Protein AF-E0W4B0-F1 (afdb_monomer_lite)

Organism: Pediculus humanus subsp. corporis (NCBI:txid121224)

InterPro domains:
  IPR007648 Mitochondrial ATPase inhibitor [PF04568] (2-81)

Sequence (93 aa):
MSFIRSSSSLGEPGSGAGKGGGGGGTIREAGGSFGKREAALEDEYFYRQQKEQLAKLKDSISDEISFHQEQIARHQEAIERNRKRVEELSKHE

Structure (mmCIF, N/CA/C/O backbone):
data_AF-E0W4B0-F1
#
_entry.id   AF-E0W4B0-F1
#
loop_
_atom_site.group_PDB
_atom_site.id
_atom_site.type_symbol
_atom_site.label_atom_id
_atom_site.label_alt_id
_atom_site.label_comp_id
_atom_site.label_asym_id
_atom_site.label_entity_id
_atom_site.label_seq_id
_atom_site.pdbx_PDB_ins_code
_atom_site.Cartn_x
_atom_site.Cartn_y
_atom_site.Cartn_z
_atom_site.occupancy
_atom_site.B_iso_or_equiv
_atom_site.auth_seq_id
_atom_site.auth_comp_id
_atom_site.auth_asym_id
_atom_site.auth_atom_id
_atom_site.pdbx_PDB_model_num
ATOM 1 N N . MET A 1 1 ? -2.810 -43.308 -30.502 1.00 40.94 1 MET A N 1
ATOM 2 C CA . MET A 1 1 ? -3.045 -41.899 -30.888 1.00 40.94 1 MET A CA 1
ATOM 3 C C . MET A 1 1 ? -1.792 -41.090 -30.589 1.00 40.94 1 MET A C 1
ATOM 5 O O . MET A 1 1 ? -1.336 -41.105 -29.455 1.00 40.94 1 MET A O 1
ATOM 9 N N . SER A 1 2 ? -1.208 -40.474 -31.617 1.00 40.91 2 SER A N 1
ATOM 10 C CA . SER A 1 2 ? 0.031 -39.685 -31.558 1.00 40.91 2 SER A CA 1
ATOM 11 C C . SER A 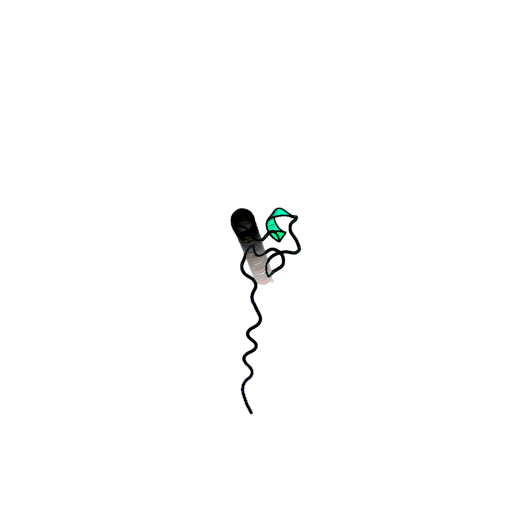1 2 ? -0.211 -38.311 -30.915 1.00 40.91 2 SER A C 1
ATOM 13 O O . SER A 1 2 ? -1.190 -37.646 -31.249 1.00 40.91 2 SER A O 1
ATOM 15 N N . PHE A 1 3 ? 0.669 -37.890 -30.003 1.00 46.66 3 PHE A N 1
ATOM 16 C CA . PHE A 1 3 ? 0.667 -36.554 -29.402 1.00 46.66 3 PHE A CA 1
ATOM 17 C C . PHE A 1 3 ? 1.251 -35.539 -30.395 1.00 46.66 3 PHE A C 1
ATOM 19 O O . PHE A 1 3 ? 2.456 -35.520 -30.640 1.00 46.66 3 PHE A O 1
ATOM 26 N N . ILE A 1 4 ? 0.408 -34.668 -30.951 1.00 51.75 4 ILE A N 1
ATOM 27 C CA . ILE A 1 4 ? 0.855 -33.531 -31.764 1.00 51.75 4 ILE A CA 1
ATOM 28 C C . ILE A 1 4 ? 1.301 -32.416 -30.813 1.00 51.75 4 ILE A C 1
ATOM 30 O O . ILE A 1 4 ? 0.486 -31.700 -30.233 1.00 51.75 4 ILE A O 1
ATOM 34 N N . ARG A 1 5 ? 2.617 -32.264 -30.643 1.00 51.34 5 ARG A N 1
ATOM 35 C CA . ARG A 1 5 ? 3.226 -31.096 -29.999 1.00 51.34 5 ARG A CA 1
ATOM 36 C C . ARG A 1 5 ? 3.204 -29.953 -31.017 1.00 51.34 5 ARG A C 1
ATOM 38 O O . ARG A 1 5 ? 4.031 -29.922 -31.922 1.00 51.34 5 ARG A O 1
ATOM 45 N N . SER A 1 6 ? 2.234 -29.047 -30.905 1.00 45.09 6 SER A N 1
ATOM 46 C CA . SER A 1 6 ? 2.191 -27.829 -31.723 1.00 45.09 6 SER A CA 1
ATOM 47 C C . SER A 1 6 ? 3.369 -26.931 -31.338 1.00 45.09 6 SER A C 1
ATOM 49 O O . SER A 1 6 ? 3.343 -26.248 -30.314 1.00 45.09 6 SER A O 1
ATOM 51 N N . SER A 1 7 ? 4.445 -26.973 -32.124 1.00 52.53 7 SER A N 1
ATOM 52 C CA . SER A 1 7 ? 5.530 -25.996 -32.076 1.00 52.53 7 SER A CA 1
ATOM 53 C C . SER A 1 7 ? 5.025 -24.693 -32.693 1.00 52.53 7 SER A C 1
ATOM 55 O O . SER A 1 7 ? 5.283 -24.398 -33.859 1.00 52.53 7 SER A O 1
ATOM 57 N N . SER A 1 8 ? 4.249 -23.926 -31.926 1.00 51.00 8 SER A N 1
ATOM 58 C CA . SER A 1 8 ? 3.874 -22.572 -32.315 1.00 51.00 8 SER A CA 1
ATOM 59 C C . SER A 1 8 ? 5.146 -21.731 -32.388 1.00 51.00 8 SER A C 1
ATOM 61 O O . SER A 1 8 ? 5.746 -21.440 -31.352 1.00 51.00 8 SER A O 1
ATOM 63 N N . SER A 1 9 ? 5.546 -21.388 -33.611 1.00 52.41 9 SER A N 1
ATOM 64 C CA . SER A 1 9 ? 6.577 -20.411 -33.954 1.00 52.41 9 SER A CA 1
ATOM 65 C C . SER A 1 9 ? 6.443 -19.161 -33.074 1.00 52.41 9 SER A C 1
ATOM 67 O O . SER A 1 9 ? 5.604 -18.290 -33.309 1.00 52.41 9 SER A O 1
ATOM 69 N N . LEU A 1 10 ? 7.218 -19.105 -31.991 1.00 54.69 10 LEU A N 1
ATOM 70 C CA . LEU A 1 10 ? 7.439 -17.879 -31.244 1.00 54.69 10 LEU A CA 1
ATOM 71 C C . LEU A 1 10 ? 8.448 -17.080 -32.071 1.00 54.69 10 LEU A C 1
ATOM 73 O O . LEU A 1 10 ? 9.628 -17.411 -32.058 1.00 54.69 10 LEU A O 1
ATOM 77 N N . GLY A 1 11 ? 7.979 -16.094 -32.839 1.00 58.16 11 GLY A N 1
ATOM 78 C CA . GLY A 1 11 ? 8.864 -15.184 -33.573 1.00 58.16 11 GLY A CA 1
ATOM 79 C C . GLY A 1 11 ? 9.904 -14.544 -32.646 1.00 58.16 11 GLY A C 1
ATOM 80 O O . GLY A 1 11 ? 9.606 -14.264 -31.483 1.00 58.16 11 GLY A O 1
ATOM 81 N N . GLU A 1 12 ? 11.125 -14.357 -33.153 1.00 58.91 12 GLU A N 1
ATOM 82 C CA . GLU A 1 12 ? 12.237 -13.762 -32.403 1.00 58.91 12 GLU A CA 1
ATOM 83 C C . GLU A 1 12 ? 11.922 -12.314 -31.979 1.00 58.91 12 GLU A C 1
ATOM 85 O O . GLU A 1 12 ? 11.372 -11.556 -32.783 1.00 58.91 12 GLU A O 1
ATOM 90 N N . PRO A 1 13 ? 12.319 -11.885 -30.766 1.00 57.78 13 PRO A N 1
ATOM 91 C CA . PRO A 1 13 ? 12.259 -10.481 -30.368 1.00 57.78 13 PRO A CA 1
ATOM 92 C C . PRO A 1 13 ? 12.957 -9.584 -31.400 1.00 57.78 13 PRO A C 1
ATOM 94 O O . PRO A 1 13 ? 14.089 -9.854 -31.808 1.00 57.78 13 PRO A O 1
ATOM 97 N N . GLY A 1 14 ? 12.266 -8.535 -31.849 1.00 57.28 14 GLY A N 1
ATOM 98 C CA . GLY A 1 14 ? 12.756 -7.628 -32.892 1.00 57.28 14 GLY A CA 1
ATOM 99 C C . GLY A 1 14 ? 12.689 -8.183 -34.319 1.00 57.28 14 GLY A C 1
ATOM 100 O O . GLY A 1 14 ? 13.209 -7.537 -35.220 1.00 57.28 14 GLY A O 1
ATOM 101 N N . SER A 1 15 ? 12.071 -9.349 -34.546 1.00 54.59 15 SER A N 1
ATOM 102 C CA . SER A 1 15 ? 11.664 -9.795 -35.880 1.00 54.59 15 SER A CA 1
ATOM 103 C C . SER A 1 15 ? 10.363 -9.086 -36.239 1.00 54.59 15 SER A C 1
ATOM 105 O O . SER A 1 15 ? 9.367 -9.193 -35.526 1.00 54.59 15 SER A O 1
ATOM 107 N N . GLY A 1 16 ? 10.405 -8.311 -37.311 1.00 56.12 16 GLY A N 1
ATOM 108 C CA . GLY A 1 16 ? 9.494 -7.210 -37.573 1.00 56.12 16 GLY A CA 1
ATOM 109 C C . GLY A 1 16 ? 7.992 -7.447 -37.586 1.00 56.12 16 GLY A C 1
ATOM 110 O O . GLY A 1 16 ? 7.267 -6.480 -37.439 1.00 56.12 16 GLY A O 1
ATOM 111 N N . ALA A 1 17 ? 7.512 -8.684 -37.622 1.00 55.56 17 ALA A N 1
ATOM 112 C CA . ALA A 1 17 ? 6.088 -8.999 -37.565 1.00 55.56 17 ALA A CA 1
ATOM 113 C C . ALA A 1 17 ? 5.807 -10.178 -36.609 1.00 55.56 17 ALA A C 1
ATOM 115 O O . ALA A 1 17 ? 5.110 -11.130 -36.962 1.00 55.56 17 ALA A O 1
ATOM 116 N N . GLY A 1 18 ? 6.401 -10.175 -35.406 1.00 61.66 18 GLY A N 1
ATOM 117 C CA . GLY A 1 18 ? 6.298 -11.284 -34.449 1.00 61.66 18 GLY A CA 1
ATOM 118 C C . GLY A 1 18 ? 6.265 -10.893 -32.964 1.00 61.66 18 GLY A C 1
ATOM 119 O O . GLY A 1 18 ? 6.909 -9.940 -32.544 1.00 61.66 18 GLY A O 1
ATOM 120 N N . LYS A 1 19 ? 5.479 -11.683 -32.205 1.00 51.69 19 LYS A N 1
ATOM 121 C CA . LYS A 1 19 ? 5.222 -11.828 -30.743 1.00 51.69 19 LYS A CA 1
ATOM 122 C C . LYS A 1 19 ? 5.320 -10.663 -29.739 1.00 51.69 19 LYS A C 1
ATOM 124 O O . LYS A 1 19 ? 4.871 -10.875 -28.616 1.00 51.69 19 LYS A O 1
ATOM 129 N N . GLY A 1 20 ? 5.809 -9.477 -30.087 1.00 55.91 20 GLY A N 1
ATOM 130 C CA . GLY A 1 20 ? 6.046 -8.395 -29.118 1.00 55.91 20 GLY A CA 1
ATOM 131 C C . GLY A 1 20 ? 5.477 -7.020 -29.463 1.00 55.91 20 GLY A C 1
ATOM 132 O O . GLY A 1 20 ? 5.438 -6.163 -28.592 1.00 55.91 20 GLY A O 1
ATOM 133 N N . GLY A 1 21 ? 4.998 -6.773 -30.679 1.00 54.78 21 GLY A N 1
ATOM 134 C CA . GLY A 1 21 ? 4.460 -5.454 -31.007 1.00 54.78 21 GLY A CA 1
ATOM 135 C C . GLY A 1 21 ? 4.021 -5.381 -32.453 1.00 54.78 21 GLY A C 1
ATOM 136 O O . GLY A 1 21 ? 4.754 -5.814 -33.338 1.00 54.78 21 GLY A O 1
ATOM 137 N N . GLY A 1 22 ? 2.807 -4.875 -32.678 1.00 58.28 22 GLY A N 1
ATOM 138 C CA . GLY A 1 22 ? 2.327 -4.559 -34.022 1.00 58.28 22 GLY A CA 1
ATOM 139 C C . GLY A 1 22 ? 3.303 -3.618 -34.723 1.00 58.28 22 GLY A C 1
ATOM 140 O O . GLY A 1 22 ? 3.929 -2.803 -34.050 1.00 58.28 22 GLY A O 1
ATOM 141 N N . GLY A 1 23 ? 3.435 -3.775 -36.044 1.00 57.19 23 GLY A N 1
ATOM 142 C CA . GLY A 1 23 ? 4.450 -3.157 -36.899 1.00 57.19 23 GLY A CA 1
ATOM 143 C C . GLY A 1 23 ? 4.892 -1.768 -36.462 1.00 57.19 23 GLY A C 1
ATOM 144 O O . GLY A 1 23 ? 4.288 -0.760 -36.827 1.00 57.19 23 GLY A O 1
ATOM 145 N N . GLY A 1 24 ? 5.949 -1.730 -35.647 1.00 56.22 24 GLY A N 1
ATOM 146 C CA . GLY A 1 24 ? 6.467 -0.536 -34.978 1.00 56.22 24 GLY A CA 1
ATOM 147 C C . GLY A 1 24 ? 7.268 0.360 -35.919 1.00 56.22 24 GLY A C 1
ATOM 148 O O . GLY A 1 24 ? 8.384 0.752 -35.593 1.00 56.22 24 GLY A O 1
ATOM 149 N N . GLY A 1 25 ? 6.732 0.630 -37.111 1.00 59.72 25 GLY A N 1
ATOM 150 C CA . GLY A 1 25 ? 7.404 1.365 -38.177 1.00 59.72 25 GLY A CA 1
ATOM 151 C C . GLY A 1 25 ? 8.444 0.541 -38.947 1.00 59.72 25 GLY A C 1
ATOM 152 O O . GLY A 1 25 ? 8.761 -0.602 -38.617 1.00 59.72 25 GLY A O 1
ATOM 153 N N . THR A 1 26 ? 8.992 1.146 -40.004 1.00 60.56 26 THR A N 1
ATOM 154 C CA . THR A 1 26 ? 9.880 0.491 -40.983 1.00 60.56 26 THR A CA 1
ATOM 155 C C . THR A 1 26 ? 11.170 -0.082 -40.384 1.00 60.56 26 THR A C 1
ATOM 157 O O . THR A 1 26 ? 11.742 -0.999 -40.962 1.00 60.56 26 THR A O 1
ATOM 160 N N . ILE A 1 27 ? 11.635 0.429 -39.237 1.00 57.19 27 ILE A N 1
ATOM 161 C CA . ILE A 1 27 ? 12.892 0.009 -38.587 1.00 57.19 27 ILE A CA 1
ATOM 162 C C . ILE A 1 27 ? 12.712 -1.311 -37.829 1.00 57.19 27 ILE A C 1
ATOM 164 O O . ILE A 1 27 ? 13.547 -2.213 -37.940 1.00 57.19 27 ILE A O 1
ATOM 168 N N . ARG A 1 28 ? 11.600 -1.445 -37.101 1.00 59.09 28 ARG A N 1
ATOM 169 C CA . ARG A 1 28 ? 11.262 -2.662 -36.360 1.00 59.09 28 ARG A CA 1
ATOM 170 C C . ARG A 1 28 ? 10.824 -3.764 -37.321 1.00 59.09 28 ARG A C 1
ATOM 172 O O . ARG A 1 28 ? 11.333 -4.874 -37.219 1.00 59.09 28 ARG A O 1
ATOM 179 N N . GLU A 1 29 ? 10.000 -3.417 -38.316 1.00 59.88 29 GLU A N 1
ATOM 180 C CA . GLU A 1 29 ? 9.548 -4.311 -39.398 1.00 59.88 29 GLU A CA 1
ATOM 181 C C . GLU A 1 29 ? 10.714 -4.905 -40.218 1.00 59.88 29 GLU A C 1
ATOM 183 O O . GLU A 1 29 ? 10.681 -6.069 -40.614 1.00 59.88 29 GLU A O 1
ATOM 188 N N . ALA A 1 30 ? 11.803 -4.150 -40.411 1.00 64.38 30 ALA A N 1
ATOM 189 C CA . ALA A 1 30 ? 12.981 -4.627 -41.143 1.00 64.38 30 ALA A CA 1
ATOM 190 C C . ALA A 1 30 ? 13.771 -5.741 -40.421 1.00 64.38 30 ALA A C 1
ATOM 192 O O . ALA A 1 30 ? 14.621 -6.380 -41.042 1.00 64.38 30 ALA A O 1
ATOM 193 N N . GLY A 1 31 ? 13.519 -6.003 -39.131 1.00 59.62 31 GLY A N 1
ATOM 194 C CA . GLY A 1 31 ? 14.049 -7.190 -38.450 1.00 59.62 31 GLY A CA 1
ATOM 195 C C . GLY A 1 31 ? 15.571 -7.221 -38.228 1.00 59.62 31 GLY A C 1
ATOM 196 O O . GLY A 1 31 ? 16.157 -8.300 -38.142 1.00 59.62 31 GLY A O 1
ATOM 197 N N . GLY A 1 32 ? 16.233 -6.059 -38.173 1.00 70.00 32 GLY A N 1
ATOM 198 C CA . GLY A 1 32 ? 17.697 -5.937 -38.078 1.00 70.00 32 GLY A CA 1
ATOM 199 C C . GLY A 1 32 ? 18.255 -5.740 -36.658 1.00 70.00 32 GLY A C 1
ATOM 200 O O . GLY A 1 32 ? 17.521 -5.643 -35.679 1.00 70.00 32 GLY A O 1
ATOM 201 N N . SER A 1 33 ? 19.586 -5.609 -36.543 1.00 73.44 33 SER A N 1
ATOM 202 C CA . SER A 1 33 ? 20.291 -5.342 -35.268 1.00 73.44 33 SER A CA 1
ATOM 203 C C . SER A 1 33 ? 19.757 -4.099 -34.533 1.00 73.44 33 SER A C 1
ATOM 205 O O . SER A 1 33 ? 19.593 -4.114 -33.313 1.00 73.44 33 SER A O 1
ATOM 207 N N . PHE A 1 34 ? 19.401 -3.048 -35.282 1.00 71.19 34 PHE A N 1
ATOM 208 C CA . PHE A 1 34 ? 18.781 -1.840 -34.731 1.00 71.19 34 PHE A CA 1
ATOM 209 C C . PHE A 1 34 ? 17.365 -2.096 -34.193 1.00 71.19 34 PHE A C 1
ATOM 211 O O . PHE A 1 34 ? 17.090 -1.716 -33.061 1.00 71.19 34 PHE A O 1
ATOM 218 N N . GLY A 1 35 ? 16.518 -2.839 -34.916 1.00 75.75 35 GLY A N 1
ATOM 219 C CA . GLY A 1 35 ? 15.179 -3.215 -34.440 1.00 75.75 35 GLY A CA 1
ATOM 220 C C . GLY A 1 35 ? 15.207 -4.114 -33.195 1.00 75.75 35 GLY A C 1
ATOM 221 O O . GLY A 1 35 ? 14.390 -3.948 -32.290 1.00 75.75 35 GLY A O 1
ATOM 222 N N . LYS A 1 36 ? 16.196 -5.017 -33.086 1.00 76.62 36 LYS A N 1
ATOM 223 C CA . LYS A 1 36 ? 16.432 -5.823 -31.870 1.00 76.62 36 LYS A CA 1
ATOM 224 C C . LYS A 1 36 ? 16.865 -4.960 -30.678 1.00 76.62 36 LYS A C 1
ATOM 226 O O . LYS A 1 36 ? 16.411 -5.192 -29.560 1.00 76.62 36 LYS A O 1
ATOM 231 N N . ARG A 1 37 ? 17.714 -3.951 -30.906 1.00 79.94 37 ARG A N 1
ATOM 232 C CA . ARG A 1 37 ? 18.148 -3.003 -29.867 1.00 79.94 37 ARG A CA 1
ATOM 233 C C . ARG A 1 37 ? 16.998 -2.119 -29.383 1.00 79.94 37 ARG A C 1
ATOM 235 O O . ARG A 1 37 ? 16.862 -1.929 -28.180 1.00 79.94 37 ARG A O 1
ATOM 242 N N . GLU A 1 38 ? 16.185 -1.598 -30.297 1.00 79.19 38 GLU A N 1
ATOM 243 C CA . GLU A 1 38 ? 15.012 -0.781 -29.965 1.00 79.19 38 GLU A CA 1
ATOM 244 C C . GLU A 1 38 ? 13.988 -1.579 -29.155 1.00 79.19 38 GLU A C 1
ATOM 246 O O . GLU A 1 38 ? 13.536 -1.104 -28.117 1.00 79.19 38 GLU A O 1
ATOM 251 N N . ALA A 1 39 ? 13.714 -2.830 -29.542 1.00 81.56 39 ALA A N 1
ATOM 252 C CA . ALA A 1 39 ? 12.830 -3.706 -28.777 1.00 81.56 39 ALA A CA 1
ATOM 253 C C . ALA A 1 39 ? 13.316 -3.922 -27.332 1.00 81.56 39 ALA A C 1
ATOM 255 O O . ALA A 1 39 ? 12.524 -3.814 -26.404 1.00 81.56 39 ALA A O 1
ATOM 256 N N . ALA A 1 40 ? 14.618 -4.151 -27.128 1.00 82.44 40 ALA A N 1
ATOM 257 C CA . ALA A 1 40 ? 15.174 -4.336 -25.787 1.00 82.44 40 ALA A CA 1
ATOM 258 C C . ALA A 1 40 ? 15.082 -3.069 -24.913 1.00 82.44 40 ALA A C 1
ATOM 260 O O . ALA A 1 40 ? 14.832 -3.169 -23.713 1.00 82.44 40 ALA A O 1
ATOM 261 N N . LEU A 1 41 ? 15.277 -1.883 -25.501 1.00 86.81 41 LEU A N 1
ATOM 262 C CA . LEU A 1 41 ? 15.164 -0.609 -24.781 1.00 86.81 41 LEU A CA 1
ATOM 263 C C . LEU A 1 41 ? 13.717 -0.303 -24.387 1.00 86.81 41 LEU A C 1
ATOM 265 O O . LEU A 1 41 ? 13.468 0.157 -23.273 1.00 86.81 41 LEU A O 1
ATOM 269 N N . GLU A 1 42 ? 12.768 -0.570 -25.282 1.00 85.75 42 GLU A N 1
ATOM 270 C CA . GLU A 1 42 ? 11.347 -0.443 -24.969 1.00 85.75 42 GLU A CA 1
ATOM 271 C C . GLU A 1 42 ? 10.928 -1.414 -23.861 1.00 85.75 42 GLU A C 1
ATOM 273 O O . GLU A 1 42 ? 10.280 -0.999 -22.900 1.00 85.75 42 GLU A O 1
ATOM 278 N N . ASP A 1 43 ? 11.349 -2.679 -23.942 1.00 83.75 43 ASP A N 1
ATOM 279 C CA . ASP A 1 43 ? 11.060 -3.680 -22.913 1.00 83.75 43 ASP A CA 1
ATOM 280 C C . ASP A 1 43 ? 11.625 -3.258 -21.546 1.00 83.75 43 ASP A C 1
ATOM 282 O O . ASP A 1 43 ? 10.936 -3.352 -20.526 1.00 83.75 43 ASP A O 1
ATOM 286 N N . GLU A 1 44 ? 12.855 -2.730 -21.506 1.00 90.31 44 GLU A N 1
ATOM 287 C CA . GLU A 1 44 ? 13.456 -2.202 -20.277 1.00 90.31 44 GLU A CA 1
ATOM 288 C C . GLU A 1 44 ? 12.660 -1.011 -19.721 1.00 90.31 44 GLU A C 1
ATOM 290 O O . GLU A 1 44 ? 12.411 -0.941 -18.511 1.00 90.31 44 GLU A O 1
ATOM 295 N N . TYR A 1 45 ? 12.234 -0.089 -20.589 1.00 92.25 45 TYR A N 1
ATOM 296 C CA . TYR A 1 45 ? 11.426 1.065 -20.202 1.00 92.25 45 TYR A CA 1
ATOM 297 C C . TYR A 1 45 ? 10.095 0.633 -19.578 1.00 92.25 45 TYR A C 1
ATOM 299 O O . TYR A 1 45 ? 9.779 1.037 -18.455 1.00 92.25 45 TYR A O 1
ATOM 307 N N . PHE A 1 46 ? 9.342 -0.241 -20.250 1.00 91.19 46 PHE A N 1
ATOM 308 C CA . PHE A 1 46 ? 8.057 -0.719 -19.743 1.00 91.19 46 PHE A CA 1
ATOM 309 C C . PHE A 1 46 ? 8.207 -1.564 -18.482 1.00 91.19 46 PHE A C 1
ATOM 311 O O . PHE A 1 46 ? 7.350 -1.498 -17.599 1.00 91.19 46 PHE A O 1
ATOM 318 N N . TYR A 1 47 ? 9.286 -2.336 -18.355 1.00 93.56 47 TYR A N 1
ATOM 319 C CA . TYR A 1 47 ? 9.574 -3.072 -17.128 1.00 93.56 47 TYR A CA 1
ATOM 320 C C . TYR A 1 47 ? 9.804 -2.125 -15.943 1.00 93.56 47 TYR A C 1
ATOM 322 O O . TYR A 1 47 ? 9.231 -2.322 -14.866 1.00 93.56 47 TYR A O 1
ATOM 330 N N . ARG A 1 48 ? 10.595 -1.060 -16.134 1.00 95.94 48 ARG A N 1
ATOM 331 C CA . ARG A 1 48 ? 10.812 -0.031 -15.104 1.00 95.94 48 ARG A CA 1
ATOM 332 C C . ARG A 1 48 ? 9.514 0.681 -14.740 1.00 95.94 48 ARG A C 1
ATOM 334 O O . ARG A 1 48 ? 9.204 0.784 -13.556 1.00 95.94 48 ARG A O 1
ATOM 341 N N . GLN A 1 49 ? 8.726 1.084 -15.734 1.00 96.12 49 GLN A N 1
ATOM 342 C CA . GLN A 1 49 ? 7.448 1.758 -15.513 1.00 96.12 49 GLN A CA 1
ATOM 343 C C . GLN A 1 49 ? 6.463 0.882 -14.724 1.00 96.12 49 GLN A C 1
ATOM 345 O O . GLN A 1 49 ? 5.857 1.349 -13.760 1.00 96.12 49 GLN A O 1
ATOM 350 N N . GLN A 1 50 ? 6.343 -0.402 -15.075 1.00 95.25 50 GLN A N 1
ATOM 351 C CA . GLN A 1 50 ? 5.506 -1.352 -14.335 1.00 95.25 50 GLN A CA 1
ATOM 352 C C . GLN A 1 50 ? 5.993 -1.532 -12.894 1.00 95.25 50 GLN A C 1
ATOM 354 O O . GLN A 1 50 ? 5.191 -1.540 -11.961 1.00 95.25 50 GLN A O 1
ATOM 359 N N . LYS A 1 51 ? 7.311 -1.633 -12.688 1.00 97.50 51 LYS A N 1
ATOM 360 C CA . LYS A 1 51 ? 7.896 -1.744 -11.348 1.00 97.50 51 LYS A CA 1
ATOM 361 C C . LYS A 1 51 ? 7.582 -0.518 -10.487 1.00 97.50 51 LYS A C 1
ATOM 363 O O . LYS A 1 51 ? 7.227 -0.678 -9.322 1.00 97.50 51 LYS A O 1
ATOM 368 N N . GLU A 1 52 ? 7.683 0.684 -11.048 1.00 97.75 52 GLU A N 1
ATOM 369 C CA . GLU A 1 52 ? 7.337 1.931 -10.355 1.00 97.75 52 GLU A CA 1
ATOM 370 C C . GLU A 1 52 ? 5.847 2.012 -10.010 1.00 97.75 52 GLU A C 1
ATOM 372 O O . GLU A 1 52 ? 5.494 2.397 -8.896 1.00 97.75 52 GLU A O 1
ATOM 377 N N . GLN A 1 53 ? 4.964 1.621 -10.931 1.00 97.75 53 GLN A N 1
ATOM 378 C CA . GLN A 1 53 ? 3.521 1.577 -10.678 1.00 97.75 53 GLN A CA 1
ATOM 379 C C . GLN A 1 53 ? 3.173 0.594 -9.555 1.00 97.75 53 GLN A C 1
ATOM 381 O O . GLN A 1 53 ? 2.395 0.928 -8.663 1.00 97.75 53 GLN A O 1
ATOM 386 N N . LEU A 1 54 ? 3.787 -0.592 -9.560 1.00 98.00 54 LEU A N 1
ATOM 387 C CA . LEU A 1 54 ? 3.597 -1.586 -8.504 1.00 98.00 54 LEU A CA 1
ATOM 388 C C . LEU A 1 54 ? 4.119 -1.106 -7.149 1.00 98.00 54 LEU A C 1
ATOM 390 O O . LEU A 1 54 ? 3.497 -1.402 -6.133 1.00 98.00 54 LEU A O 1
ATOM 394 N N . ALA A 1 55 ? 5.241 -0.384 -7.116 1.00 98.06 55 ALA A N 1
ATOM 395 C CA . ALA A 1 55 ? 5.753 0.207 -5.882 1.00 98.06 55 ALA A CA 1
ATOM 396 C C . ALA A 1 55 ? 4.761 1.232 -5.314 1.00 98.06 55 ALA A C 1
ATOM 398 O O . ALA A 1 55 ? 4.329 1.086 -4.177 1.00 98.06 55 ALA A O 1
ATOM 399 N N . LYS A 1 56 ? 4.294 2.175 -6.143 1.00 98.25 56 LYS A N 1
ATOM 400 C CA . LYS A 1 56 ? 3.302 3.184 -5.735 1.00 98.25 56 LYS A CA 1
ATOM 401 C C . LYS A 1 56 ? 2.009 2.567 -5.203 1.00 98.25 56 LYS A C 1
ATOM 403 O O . LYS A 1 56 ? 1.473 3.053 -4.217 1.00 98.25 56 LYS A O 1
ATOM 408 N N . LEU A 1 57 ? 1.524 1.499 -5.838 1.00 98.19 57 LEU A N 1
ATOM 409 C CA . LEU A 1 57 ? 0.321 0.797 -5.388 1.00 98.19 57 LEU A CA 1
ATOM 410 C C . LEU A 1 57 ? 0.527 0.110 -4.030 1.00 98.19 57 LEU A C 1
ATOM 412 O O . LEU A 1 57 ? -0.376 0.089 -3.200 1.00 98.19 57 LEU A O 1
ATOM 416 N N . LYS A 1 58 ? 1.709 -0.468 -3.793 1.00 98.12 58 LYS A N 1
ATOM 417 C CA . LYS A 1 58 ? 2.034 -1.064 -2.491 1.00 98.12 58 LYS A CA 1
ATOM 418 C C . LYS A 1 58 ? 2.093 -0.008 -1.397 1.00 98.12 58 LYS A C 1
ATOM 420 O O . LYS A 1 58 ? 1.530 -0.234 -0.330 1.00 98.12 58 LYS A O 1
ATOM 425 N N . ASP A 1 59 ? 2.739 1.118 -1.680 1.00 98.25 59 ASP A N 1
ATOM 426 C CA . ASP A 1 59 ? 2.868 2.219 -0.729 1.00 98.25 59 ASP A CA 1
ATOM 427 C C . ASP A 1 59 ? 1.485 2.791 -0.383 1.00 98.25 59 ASP A C 1
ATOM 429 O O . ASP A 1 59 ? 1.146 2.877 0.794 1.00 98.25 59 ASP A O 1
ATOM 433 N N . SER A 1 60 ? 0.625 3.045 -1.380 1.00 98.19 60 SER A N 1
ATOM 434 C CA . SER A 1 60 ? -0.728 3.560 -1.127 1.00 98.19 60 SER A CA 1
ATOM 435 C C . S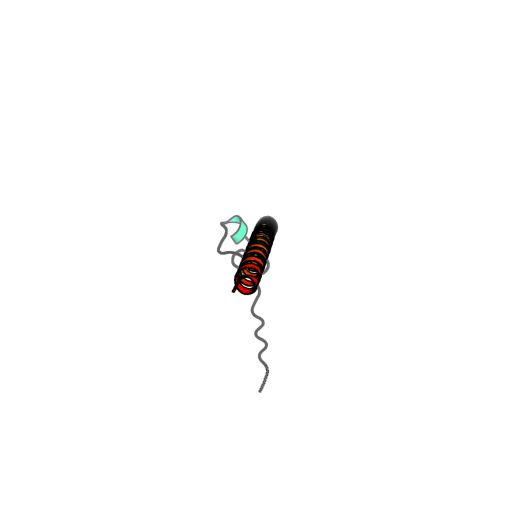ER A 1 60 ? -1.578 2.608 -0.283 1.00 98.19 60 SER A C 1
ATOM 437 O O . SER A 1 60 ? -2.265 3.043 0.635 1.00 98.19 60 SER A O 1
ATOM 439 N N . ILE A 1 61 ? -1.509 1.298 -0.548 1.00 98.31 61 ILE A N 1
ATOM 440 C CA . ILE A 1 61 ? -2.222 0.293 0.255 1.00 98.31 61 ILE A CA 1
ATOM 441 C C . ILE A 1 61 ? -1.663 0.247 1.684 1.00 98.31 61 ILE A C 1
ATOM 443 O O . ILE A 1 61 ? -2.421 0.103 2.641 1.00 98.31 61 ILE A O 1
ATOM 447 N N . SER A 1 62 ? -0.345 0.372 1.853 1.00 98.19 62 SER A N 1
ATOM 448 C CA . SER A 1 62 ? 0.285 0.426 3.177 1.00 98.19 62 SER A CA 1
ATOM 449 C C . SER A 1 62 ? -0.180 1.645 3.982 1.00 98.19 62 SER A C 1
ATOM 451 O O . SER A 1 62 ? -0.468 1.529 5.179 1.00 98.19 62 SER A O 1
ATOM 453 N N . ASP A 1 63 ? -0.297 2.799 3.327 1.00 98.25 63 ASP A N 1
ATOM 454 C CA . ASP A 1 63 ? -0.807 4.027 3.937 1.00 98.25 63 ASP A CA 1
ATOM 455 C C . ASP A 1 63 ? -2.285 3.879 4.336 1.00 98.25 63 ASP A C 1
ATOM 457 O O . ASP A 1 63 ? -2.657 4.218 5.461 1.00 98.25 63 ASP A O 1
ATOM 461 N N . GLU A 1 64 ? -3.119 3.296 3.467 1.00 98.25 64 GLU A N 1
ATOM 462 C CA . GLU A 1 64 ? -4.531 3.004 3.758 1.00 98.25 64 GLU A CA 1
ATOM 463 C C . GLU A 1 64 ? -4.692 2.056 4.955 1.00 98.25 64 GLU A C 1
ATOM 465 O O . GLU A 1 64 ? -5.514 2.302 5.844 1.00 98.25 64 GLU A O 1
ATOM 470 N N . ILE A 1 65 ? -3.882 0.994 5.026 1.00 98.25 65 ILE A N 1
ATOM 471 C CA . ILE A 1 65 ? -3.876 0.066 6.166 1.00 98.25 65 ILE A CA 1
ATOM 472 C C . ILE A 1 65 ? -3.542 0.816 7.455 1.00 98.25 65 ILE A C 1
ATOM 474 O O . ILE A 1 65 ? -4.256 0.671 8.449 1.00 98.25 65 ILE A O 1
ATOM 478 N N . SER A 1 66 ? -2.485 1.628 7.438 1.00 98.19 66 SER A N 1
ATOM 479 C CA . SER A 1 66 ? -2.030 2.382 8.611 1.00 98.19 66 SER A CA 1
ATOM 480 C C . SER A 1 66 ? -3.100 3.370 9.084 1.00 98.19 66 SER A C 1
ATOM 482 O O . SER A 1 66 ? -3.420 3.432 10.273 1.00 98.19 66 SER A O 1
ATOM 484 N N . PHE A 1 67 ? -3.729 4.081 8.145 1.00 98.44 67 PHE A N 1
ATOM 485 C CA . PHE A 1 67 ? -4.844 4.979 8.425 1.00 98.44 67 PHE A CA 1
ATOM 486 C C . PHE A 1 67 ? -6.015 4.245 9.092 1.00 98.44 67 PHE A C 1
ATOM 488 O O . PHE A 1 67 ? -6.529 4.690 10.121 1.00 98.44 67 PHE A O 1
ATOM 495 N N . HIS A 1 68 ? -6.430 3.097 8.550 1.00 98.44 68 HIS A N 1
ATOM 496 C CA . HIS A 1 68 ? -7.535 2.326 9.117 1.00 98.44 68 HIS A CA 1
ATOM 497 C C . HIS A 1 68 ? -7.204 1.721 10.483 1.00 98.44 68 HIS A C 1
ATOM 499 O O . HIS A 1 68 ? -8.072 1.696 11.357 1.00 98.44 68 HIS A O 1
ATOM 505 N N . GLN A 1 69 ? -5.962 1.290 10.708 1.00 98.25 69 GLN A N 1
ATOM 506 C CA . GLN A 1 69 ? -5.506 0.841 12.024 1.00 98.25 69 GLN A CA 1
ATOM 507 C C . GLN A 1 69 ? -5.622 1.955 13.070 1.00 98.25 69 GLN A C 1
ATOM 509 O O . GLN A 1 69 ? -6.125 1.713 14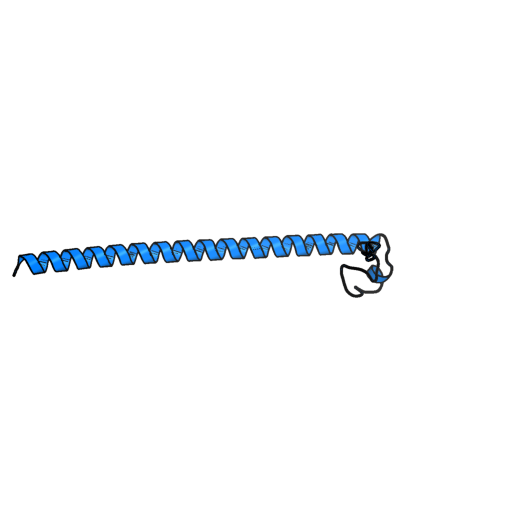.169 1.00 98.25 69 GLN A O 1
ATOM 514 N N . GLU A 1 70 ? -5.241 3.185 12.720 1.00 98.25 70 GLU A N 1
ATOM 515 C CA . GLU A 1 70 ? -5.384 4.331 13.617 1.00 98.25 70 GLU A CA 1
ATOM 516 C C . GLU A 1 70 ? -6.859 4.641 13.925 1.00 98.25 70 GLU A C 1
ATOM 518 O O . GLU A 1 70 ? -7.219 4.875 15.082 1.00 98.25 70 GLU A O 1
ATOM 523 N N . GLN A 1 71 ? -7.744 4.587 12.921 1.00 98.44 71 GLN A N 1
ATOM 524 C CA . GLN A 1 71 ? -9.183 4.779 13.146 1.00 98.44 71 GLN A CA 1
ATOM 525 C C . GLN A 1 71 ? -9.764 3.710 14.080 1.00 98.44 71 GLN A C 1
ATOM 527 O O . GLN A 1 71 ? -10.537 4.034 14.985 1.00 98.44 71 GLN A O 1
ATOM 532 N N . ILE A 1 72 ? -9.370 2.445 13.902 1.00 98.31 72 ILE A N 1
ATOM 533 C CA . ILE A 1 72 ? -9.797 1.346 14.776 1.00 98.31 72 ILE A CA 1
ATOM 534 C C . ILE A 1 72 ? -9.368 1.619 16.219 1.00 98.31 72 ILE A C 1
ATOM 536 O O . ILE A 1 72 ? -10.204 1.519 17.117 1.00 98.31 72 ILE A O 1
ATOM 540 N N . ALA A 1 73 ? -8.113 2.014 16.444 1.00 98.31 73 ALA A N 1
ATOM 541 C CA . ALA A 1 73 ? -7.609 2.322 17.781 1.00 98.31 73 ALA A CA 1
ATOM 542 C C . ALA A 1 73 ? -8.418 3.450 18.448 1.00 98.31 73 ALA A C 1
ATOM 544 O O . ALA A 1 73 ? -8.927 3.285 19.558 1.00 98.31 73 ALA A O 1
ATOM 545 N N . ARG A 1 74 ? -8.649 4.560 17.734 1.00 98.19 74 ARG A N 1
ATOM 546 C CA . ARG A 1 74 ? -9.457 5.686 18.238 1.00 98.19 74 ARG A CA 1
ATOM 547 C C . ARG A 1 74 ? -10.888 5.267 18.590 1.00 98.19 74 ARG A C 1
ATOM 549 O O . ARG A 1 74 ? -11.436 5.708 19.604 1.00 98.19 74 ARG A O 1
ATOM 556 N N . HIS A 1 75 ? -11.509 4.420 17.769 1.00 98.56 75 HIS A N 1
ATOM 557 C CA . HIS A 1 75 ? -12.851 3.906 18.042 1.00 98.56 75 HIS A CA 1
ATOM 558 C C . HIS A 1 75 ? -12.879 2.946 19.233 1.00 98.56 75 HIS A C 1
ATOM 560 O O . HIS A 1 75 ? -13.807 3.019 20.039 1.00 98.56 75 HIS A O 1
ATOM 566 N N . GLN A 1 76 ? -11.867 2.093 19.391 1.00 98.31 76 GLN A N 1
ATOM 567 C CA . GLN A 1 76 ? -11.743 1.209 20.551 1.00 98.31 76 GLN A CA 1
ATOM 568 C C . GLN A 1 76 ? -11.623 2.006 21.854 1.00 98.31 76 GLN A C 1
ATOM 570 O O . GLN A 1 76 ? -12.357 1.724 22.801 1.00 98.31 76 GLN A O 1
ATOM 575 N N . GLU A 1 77 ? -10.798 3.055 21.881 1.00 98.19 77 GLU A N 1
ATOM 576 C CA . GLU A 1 77 ? -10.705 3.945 23.043 1.00 98.19 77 GLU A CA 1
ATOM 577 C C . GLU A 1 77 ? -12.039 4.634 23.355 1.00 98.19 77 GLU A C 1
ATOM 579 O O . GLU A 1 77 ? -12.436 4.748 24.515 1.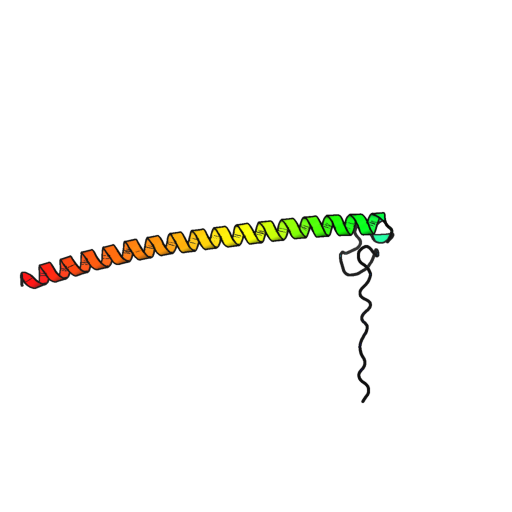00 98.19 77 GLU A O 1
ATOM 584 N N . ALA A 1 78 ? -12.759 5.102 22.330 1.00 98.19 78 ALA A N 1
ATOM 585 C CA . ALA A 1 78 ? -14.068 5.722 22.516 1.00 98.19 78 ALA A CA 1
ATOM 586 C C . ALA A 1 78 ? -15.090 4.735 23.101 1.00 98.19 78 ALA A C 1
ATOM 588 O O . ALA A 1 78 ? -15.842 5.092 24.010 1.00 98.19 78 ALA A O 1
ATOM 589 N N . ILE A 1 79 ? -15.085 3.488 22.624 1.00 98.31 79 ILE A N 1
ATOM 590 C CA . ILE A 1 79 ? -15.916 2.412 23.170 1.00 98.31 79 ILE A CA 1
ATOM 591 C C . ILE A 1 79 ? -15.552 2.150 24.632 1.00 98.31 79 ILE A C 1
ATOM 593 O O . ILE A 1 79 ? -16.452 2.035 25.462 1.00 98.31 79 ILE A O 1
ATOM 597 N N . GLU A 1 80 ? -14.265 2.082 24.973 1.00 98.12 80 GLU A N 1
ATOM 598 C CA . GLU A 1 80 ? -13.826 1.851 26.350 1.00 98.12 80 GLU A CA 1
ATOM 599 C C . GLU A 1 80 ? -14.257 2.988 27.285 1.00 98.12 80 GLU A C 1
ATOM 601 O O . GLU A 1 80 ? -14.821 2.728 28.349 1.00 98.12 80 GLU A O 1
ATOM 606 N N . ARG A 1 81 ? -14.076 4.250 26.869 1.00 97.94 81 ARG A N 1
ATOM 607 C CA . ARG A 1 81 ? -14.557 5.420 27.624 1.00 97.94 81 ARG A CA 1
ATOM 608 C C . ARG A 1 81 ? -16.063 5.357 27.867 1.00 97.94 81 ARG A C 1
ATOM 610 O O . ARG A 1 81 ? -16.515 5.582 28.987 1.00 97.94 81 ARG A O 1
ATOM 617 N N . ASN A 1 82 ? -16.838 5.018 26.839 1.00 98.12 82 ASN A N 1
ATOM 618 C CA . ASN A 1 82 ? -18.289 4.911 26.960 1.00 98.12 82 ASN A CA 1
ATOM 619 C C . ASN A 1 82 ? -18.703 3.751 27.871 1.00 98.12 82 ASN A C 1
ATOM 621 O O . ASN A 1 82 ? -19.608 3.918 28.684 1.00 98.12 82 ASN A O 1
ATOM 625 N N . ARG A 1 83 ? -18.020 2.601 27.790 1.00 97.44 83 ARG A N 1
ATOM 626 C CA . ARG A 1 83 ? -18.252 1.464 28.693 1.00 97.44 83 ARG A CA 1
ATOM 627 C C . ARG A 1 83 ? -18.011 1.843 30.152 1.00 97.44 83 ARG A C 1
ATOM 629 O O . ARG A 1 83 ? -18.877 1.576 30.976 1.00 97.44 83 ARG A O 1
ATOM 636 N N . LYS A 1 84 ? -16.896 2.520 30.454 1.00 97.19 84 LYS A N 1
ATOM 637 C CA . LYS A 1 84 ? -16.599 3.017 31.811 1.00 97.19 84 LYS A CA 1
ATOM 638 C C . LYS A 1 84 ? -17.697 3.948 32.318 1.00 97.19 84 LYS A C 1
ATOM 640 O O . LYS A 1 84 ? -18.181 3.774 33.428 1.00 97.19 84 LYS A O 1
ATOM 645 N N . ARG A 1 85 ? -18.156 4.876 31.475 1.00 96.81 85 ARG A N 1
ATOM 646 C CA . ARG A 1 85 ? -19.238 5.805 31.826 1.00 96.81 85 ARG A CA 1
ATOM 647 C C . ARG A 1 85 ? -20.564 5.096 32.117 1.00 96.81 85 ARG A C 1
ATOM 649 O O . ARG A 1 85 ? -21.277 5.500 33.026 1.00 96.81 85 ARG A O 1
ATOM 656 N N . VAL A 1 86 ? -20.900 4.049 31.361 1.00 97.00 86 VAL A N 1
ATOM 657 C CA . VAL A 1 86 ? -22.085 3.218 31.637 1.00 97.00 86 VAL A CA 1
ATOM 658 C C . VAL A 1 86 ? -21.938 2.488 32.974 1.00 97.00 86 VAL A C 1
ATOM 660 O O . VAL A 1 86 ? -22.879 2.477 33.761 1.00 97.00 86 VAL A O 1
ATOM 663 N N . GLU A 1 87 ? -20.761 1.926 33.260 1.00 96.50 87 GLU A N 1
ATOM 664 C CA . GLU A 1 87 ? -20.490 1.248 34.532 1.00 96.50 87 GLU A CA 1
ATOM 665 C C . GLU A 1 87 ? -20.600 2.209 35.729 1.00 96.50 87 GLU A C 1
ATOM 667 O O . GLU A 1 87 ? -21.230 1.879 36.731 1.00 96.50 87 GLU A O 1
ATOM 672 N N . GLU A 1 88 ? -20.041 3.416 35.621 1.00 95.56 88 GLU A N 1
ATOM 673 C CA . GLU A 1 88 ? -20.163 4.464 36.643 1.00 95.56 88 GLU A CA 1
ATOM 674 C C . GLU A 1 88 ? -21.622 4.845 36.904 1.00 95.56 88 GLU A C 1
ATOM 676 O O . GLU A 1 88 ? -22.036 4.902 38.059 1.00 95.56 88 GLU A O 1
ATOM 681 N N . LEU A 1 89 ? -22.419 5.046 35.848 1.00 93.81 89 LEU A N 1
ATOM 682 C CA . LEU A 1 89 ? -23.847 5.342 35.990 1.00 93.81 89 LEU A CA 1
ATOM 683 C C . LEU A 1 89 ? -24.603 4.189 36.664 1.00 93.81 89 LEU A C 1
ATOM 685 O O . LEU A 1 89 ? -25.420 4.445 37.540 1.00 93.81 89 LEU A O 1
ATOM 689 N N . SER A 1 90 ? -24.279 2.935 36.331 1.00 92.88 90 SER A N 1
ATOM 690 C CA . SER A 1 90 ? -24.923 1.759 36.937 1.00 92.88 90 SER A CA 1
ATOM 691 C C . SER A 1 90 ? -24.605 1.555 38.424 1.00 92.88 90 SER A C 1
ATOM 693 O O . SER A 1 90 ? -25.349 0.873 39.112 1.00 92.88 90 SER A O 1
ATOM 695 N N . LYS A 1 91 ? -23.508 2.131 38.940 1.00 91.06 91 LYS A N 1
ATOM 696 C CA . LYS A 1 91 ? -23.154 2.081 40.375 1.00 91.06 91 LYS A CA 1
ATOM 697 C C . LYS A 1 91 ? -23.914 3.108 41.217 1.00 91.06 91 LYS A C 1
ATOM 699 O O . LYS A 1 91 ? -23.838 3.054 42.443 1.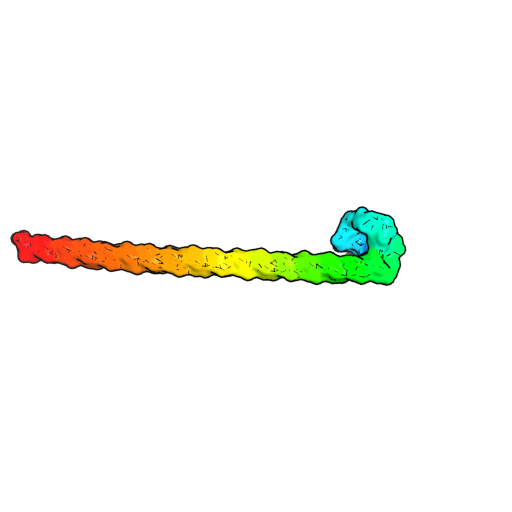00 91.06 91 LYS A O 1
ATOM 704 N N . HIS A 1 92 ? -24.559 4.073 40.567 1.00 73.50 92 HIS A N 1
ATOM 705 C CA . HIS A 1 92 ? -25.332 5.138 41.203 1.00 73.50 92 HIS A CA 1
ATOM 706 C C . HIS A 1 92 ? -26.853 4.917 41.120 1.00 73.50 92 HIS A C 1
ATOM 708 O O . HIS A 1 92 ? -27.601 5.776 41.590 1.00 73.50 92 HIS A O 1
ATOM 714 N N . GLU A 1 93 ? -27.290 3.782 40.568 1.00 53.50 93 GLU A N 1
ATOM 715 C CA . GLU A 1 93 ? -28.638 3.211 40.732 1.00 53.50 93 GLU A CA 1
ATOM 716 C C . GLU A 1 93 ? -28.651 2.193 41.882 1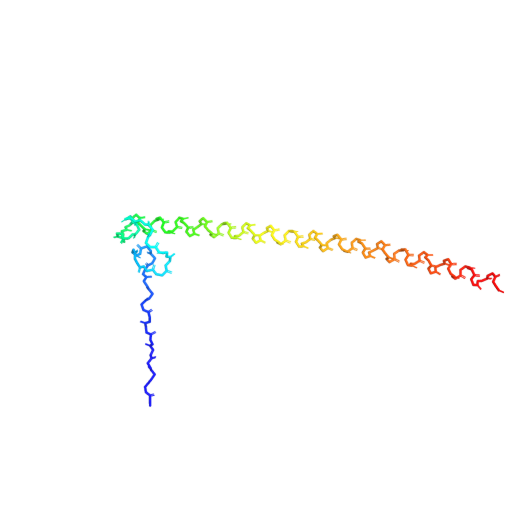.00 53.50 93 GLU A C 1
ATOM 718 O O . GLU A 1 93 ? -29.663 2.164 42.618 1.00 53.50 93 GLU A O 1
#

Secondary structure (DSSP, 8-state):
----------PPTT-TTSSS-S--HHHHHTTSHHHHHHHHHHHHHHHHHHHHHHHHHHHHHHHHHHHHHHHHHHHHHHHHHHHHHHHHHHT--

Foldseek 3Di:
DDDDPPPPPQDDQLCQPGDQDDRPDPRSVVSDPSSNVVSVVVVVVVVVVVVVVVVVVVVVVVVVVVVVVVVVVVVVVVVVVVVVVVVVVVVVD

Radius of gyration: 30.33 Å; chains: 1; bounding box: 49×48×82 Å

pLDDT: mean 79.89, std 19.57, range [40.91, 98.56]